Protein AF-A0A0G0H4S1-F1 (afdb_monomer_lite)

Foldseek 3Di:
DPPPDQDDPVNLLVCLLVVVVVVNVVRLLVPLAPPVLLVCLQPPQCPDPDPSSVLSSLLSLLNYPDDDDPSSLVSLVCQLPPPPDLSSNLSSLNSCLVVPDPDPSSVVSLVVLCPPPVCNVVSCVSVVPPDD

InterPro domains:
  IPR011989 Armadillo-like helical [G3DSA:1.25.10.10] (4-124)
  IPR016024 Armadillo-type fold [SSF48371] (36-119)

Organism: NCBI:txid1618481

Sequence (132 aa):
MVENQQVSLAELRQFAAEGKWELVDQNLPALCNDSQTIEWSLHEGINAPDGNIRDLSVTILEFSDYVLNPEDKEKLIDRLQNDENLYVRYRAAFALYKRGNRSPEVMSKMKEALFDDDVKAIVEGYLLQKDG

pLDDT: mean 93.83, std 12.36, range [39.31, 98.81]

Secondary structure (DSSP, 8-state):
-----PPPHHHHHHHHHTT-HHHHHHHGGGTTT-HHHHHHHHHTGGG-SSHHHHHHHHHHHHHS-----HHHHHHHHHHHHH-SSHHHHHHHHHHHHHTT---HHHHHHHHHHTT-TTTHHHHHHHHH----

Structure (mmCIF, N/CA/C/O backbone):
data_AF-A0A0G0H4S1-F1
#
_entry.id   AF-A0A0G0H4S1-F1
#
loop_
_atom_site.group_PDB
_atom_site.id
_atom_site.type_symbol
_atom_site.label_atom_id
_atom_site.label_alt_id
_atom_site.label_comp_id
_atom_site.label_asym_id
_atom_site.label_entity_id
_atom_site.label_seq_id
_atom_site.pdbx_PDB_ins_code
_atom_site.Cartn_x
_atom_site.Cartn_y
_atom_site.Cartn_z
_atom_site.occupancy
_atom_site.B_iso_or_equiv
_atom_site.auth_seq_id
_atom_site.auth_comp_id
_atom_site.auth_asym_id
_atom_site.auth_atom_id
_atom_site.pdbx_PDB_model_num
ATOM 1 N N . MET A 1 1 ? 30.841 -20.153 -2.626 1.00 39.31 1 MET A N 1
ATOM 2 C CA . MET A 1 1 ? 30.189 -19.149 -1.766 1.00 39.31 1 MET A CA 1
ATOM 3 C C . MET A 1 1 ? 28.976 -18.690 -2.537 1.00 39.31 1 MET A C 1
ATOM 5 O O . MET A 1 1 ? 29.158 -18.253 -3.663 1.00 39.31 1 MET A O 1
ATOM 9 N N . VAL A 1 2 ? 27.772 -18.944 -2.035 1.00 45.75 2 VAL A N 1
ATOM 10 C CA . VAL A 1 2 ? 26.561 -18.421 -2.677 1.00 45.75 2 VAL A CA 1
ATOM 11 C C . VAL A 1 2 ? 26.482 -16.975 -2.212 1.00 45.75 2 VAL A C 1
ATOM 13 O O . VAL A 1 2 ? 26.403 -16.741 -1.007 1.00 45.75 2 VAL A O 1
ATOM 16 N N . GLU A 1 3 ? 26.652 -16.018 -3.120 1.00 48.31 3 GLU A N 1
ATOM 17 C CA . GLU A 1 3 ? 26.359 -14.623 -2.804 1.00 48.31 3 GLU A CA 1
ATOM 18 C C . GLU A 1 3 ? 24.902 -14.571 -2.351 1.00 48.31 3 GLU A C 1
ATOM 20 O O . GLU A 1 3 ? 24.005 -15.030 -3.056 1.00 48.31 3 GLU A O 1
ATOM 25 N N . ASN A 1 4 ? 24.682 -14.095 -1.128 1.00 52.22 4 ASN A N 1
ATOM 26 C CA . ASN A 1 4 ? 23.352 -13.832 -0.610 1.00 52.22 4 ASN A CA 1
ATOM 27 C C . ASN A 1 4 ? 22.833 -12.607 -1.373 1.00 52.22 4 ASN A C 1
ATOM 29 O O . ASN A 1 4 ? 23.016 -11.477 -0.923 1.00 52.22 4 ASN A O 1
ATOM 33 N N . GLN A 1 5 ? 22.336 -12.821 -2.594 1.00 61.69 5 GLN A N 1
ATOM 34 C CA . GLN A 1 5 ? 21.880 -11.744 -3.462 1.00 61.69 5 GLN A CA 1
ATOM 35 C C . GLN A 1 5 ? 20.657 -11.107 -2.807 1.00 61.69 5 GLN A C 1
ATOM 37 O O . GLN A 1 5 ? 19.603 -11.727 -2.681 1.00 61.69 5 GLN A O 1
ATOM 42 N N . GLN A 1 6 ? 20.838 -9.881 -2.328 1.00 79.19 6 GLN A N 1
ATOM 43 C CA . GLN A 1 6 ? 19.765 -9.080 -1.766 1.00 79.19 6 GLN A CA 1
ATOM 44 C C . GLN A 1 6 ? 18.778 -8.743 -2.886 1.00 79.19 6 GLN A C 1
ATOM 46 O O . GLN A 1 6 ? 19.185 -8.214 -3.920 1.00 79.19 6 GLN A O 1
ATOM 51 N N . VAL A 1 7 ? 17.498 -9.060 -2.678 1.00 90.69 7 VAL A N 1
ATOM 52 C CA . VAL A 1 7 ? 16.425 -8.723 -3.620 1.00 90.69 7 VAL A CA 1
ATOM 53 C C . VAL A 1 7 ? 16.392 -7.211 -3.826 1.00 90.69 7 VAL A C 1
ATOM 55 O O . VAL A 1 7 ? 16.429 -6.437 -2.870 1.00 90.69 7 VAL A O 1
ATOM 58 N N . SER A 1 8 ? 16.345 -6.796 -5.086 1.00 95.56 8 SER A N 1
ATOM 59 C CA . SER A 1 8 ? 16.239 -5.406 -5.519 1.00 95.56 8 SER A CA 1
ATOM 60 C C . SER A 1 8 ? 14.781 -4.951 -5.628 1.00 95.56 8 SER A C 1
ATOM 62 O O . SER A 1 8 ? 13.860 -5.760 -5.744 1.00 95.56 8 SER A O 1
ATOM 64 N N . LEU A 1 9 ? 14.558 -3.635 -5.696 1.00 96.44 9 LEU A N 1
ATOM 65 C CA . LEU A 1 9 ? 13.236 -3.071 -5.999 1.00 96.44 9 LEU A CA 1
ATOM 66 C C . LEU A 1 9 ? 12.661 -3.600 -7.327 1.00 96.44 9 LEU A C 1
ATOM 68 O O . LEU A 1 9 ? 11.457 -3.816 -7.441 1.00 96.44 9 LEU A O 1
ATOM 72 N N . ALA A 1 10 ? 13.507 -3.818 -8.338 1.00 97.44 10 ALA A N 1
ATOM 73 C CA . ALA A 1 10 ? 13.070 -4.346 -9.630 1.00 97.44 10 ALA A CA 1
ATOM 74 C C . ALA A 1 10 ? 12.530 -5.780 -9.507 1.00 97.44 10 ALA A C 1
ATOM 76 O O . ALA A 1 10 ? 11.472 -6.087 -10.055 1.00 97.44 10 ALA A O 1
ATOM 77 N N . GLU A 1 11 ? 13.216 -6.630 -8.744 1.00 97.12 11 GLU A N 1
ATOM 78 C CA . GLU A 1 11 ? 12.767 -7.996 -8.455 1.00 97.12 11 GLU A CA 1
ATOM 79 C C . GLU A 1 11 ? 11.501 -7.996 -7.589 1.00 97.12 11 GLU A C 1
ATOM 81 O O . GLU A 1 11 ? 10.562 -8.730 -7.887 1.00 97.12 11 GLU A O 1
ATOM 86 N N . LEU A 1 12 ? 11.409 -7.112 -6.588 1.00 97.25 12 LEU A N 1
ATOM 87 C CA . LEU A 1 12 ? 10.208 -6.973 -5.757 1.00 97.25 12 LEU A CA 1
ATOM 88 C C . LEU A 1 12 ? 8.974 -6.606 -6.599 1.00 97.25 12 LEU A C 1
ATOM 90 O O . LEU A 1 12 ? 7.903 -7.195 -6.444 1.00 97.25 12 LEU A O 1
ATOM 94 N N . ARG A 1 13 ? 9.140 -5.676 -7.548 1.00 98.19 13 ARG A N 1
ATOM 95 C CA . ARG A 1 13 ? 8.102 -5.308 -8.522 1.00 98.19 13 ARG A CA 1
ATOM 96 C C . ARG A 1 13 ? 7.722 -6.473 -9.426 1.00 98.19 13 ARG A C 1
ATOM 98 O O . ARG A 1 13 ? 6.544 -6.636 -9.729 1.00 98.19 13 ARG A O 1
ATOM 105 N N . GLN A 1 14 ? 8.697 -7.269 -9.858 1.00 98.25 14 GLN A N 1
ATOM 106 C CA . GLN A 1 14 ? 8.431 -8.454 -10.664 1.00 98.25 14 GLN A CA 1
ATOM 107 C C . GLN A 1 14 ? 7.622 -9.490 -9.875 1.00 98.25 14 GLN A C 1
ATOM 109 O O . GLN A 1 14 ? 6.648 -10.023 -10.400 1.00 98.25 14 GLN A O 1
ATOM 114 N N . PHE A 1 15 ? 7.963 -9.736 -8.608 1.00 98.31 15 PHE A N 1
ATOM 115 C CA . PHE A 1 15 ? 7.193 -10.641 -7.755 1.00 98.31 15 PHE A CA 1
ATOM 116 C C . PHE A 1 15 ? 5.744 -10.177 -7.601 1.00 98.31 15 PHE A C 1
ATOM 118 O O . PHE A 1 15 ? 4.840 -10.989 -7.779 1.00 98.31 15 PHE A O 1
ATOM 125 N N . ALA A 1 16 ? 5.513 -8.884 -7.357 1.00 98.25 16 ALA A N 1
ATOM 126 C CA . ALA A 1 16 ? 4.161 -8.332 -7.278 1.00 98.25 16 ALA A CA 1
ATOM 127 C C . ALA A 1 16 ? 3.398 -8.452 -8.609 1.00 98.25 16 ALA A C 1
ATOM 129 O O . ALA A 1 16 ? 2.264 -8.927 -8.620 1.00 98.25 16 ALA A O 1
ATOM 130 N N . ALA A 1 17 ? 4.021 -8.102 -9.741 1.00 98.06 17 ALA A N 1
ATOM 131 C CA . ALA A 1 17 ? 3.410 -8.255 -11.068 1.00 98.06 17 ALA A CA 1
ATOM 132 C C . ALA A 1 17 ? 2.989 -9.708 -11.352 1.00 98.06 17 ALA A C 1
ATOM 134 O O . ALA A 1 17 ? 1.949 -9.961 -11.954 1.00 98.06 17 ALA A O 1
ATOM 135 N N . GLU A 1 18 ? 3.779 -10.673 -10.879 1.00 98.00 18 GLU A N 1
ATOM 136 C CA . GLU A 1 18 ? 3.512 -12.106 -11.021 1.00 98.00 18 GLU A CA 1
ATOM 137 C C . GLU A 1 18 ? 2.591 -12.672 -9.919 1.00 98.00 18 GLU A C 1
ATOM 139 O O . GLU A 1 18 ? 2.329 -13.875 -9.907 1.00 98.00 18 GLU A O 1
ATOM 144 N N . GLY A 1 19 ? 2.109 -11.842 -8.985 1.00 96.62 19 GLY A N 1
ATOM 145 C CA . GLY A 1 19 ? 1.254 -12.259 -7.867 1.00 96.62 19 GLY A CA 1
ATOM 146 C C . GLY A 1 19 ? 1.962 -13.130 -6.822 1.00 96.62 19 GLY A C 1
ATOM 147 O O . GLY A 1 19 ? 1.310 -13.819 -6.038 1.00 96.62 19 GLY A O 1
ATOM 148 N N . LYS A 1 20 ? 3.298 -13.128 -6.796 1.00 97.88 20 LYS A N 1
ATOM 149 C CA . LYS A 1 20 ? 4.130 -13.896 -5.857 1.00 97.88 20 LYS A CA 1
ATOM 150 C C . LYS A 1 20 ? 4.255 -13.165 -4.519 1.00 97.88 20 LYS A C 1
ATOM 152 O O . LYS A 1 20 ? 5.357 -12.817 -4.095 1.00 97.88 20 LYS A O 1
ATOM 157 N N . TRP A 1 21 ? 3.123 -12.934 -3.859 1.00 96.31 21 TRP A N 1
ATOM 158 C CA . TRP A 1 21 ? 3.045 -12.148 -2.623 1.00 96.31 21 TRP A CA 1
ATOM 159 C C . TRP A 1 21 ? 3.871 -12.726 -1.475 1.00 96.31 21 TRP A C 1
ATOM 161 O O . TRP A 1 21 ? 4.497 -11.966 -0.752 1.00 96.31 21 TRP A O 1
ATOM 171 N N . GLU A 1 22 ? 4.021 -14.049 -1.394 1.00 95.75 22 GLU A N 1
ATOM 172 C CA . GLU A 1 22 ? 4.925 -14.670 -0.417 1.00 95.75 22 GLU A CA 1
ATOM 173 C C . GLU A 1 22 ? 6.383 -14.194 -0.581 1.00 95.75 22 GLU A C 1
ATOM 175 O O . GLU A 1 22 ? 7.071 -13.929 0.404 1.00 95.75 22 GLU A O 1
ATOM 180 N N . LEU A 1 23 ? 6.858 -14.020 -1.821 1.00 96.56 23 LEU A N 1
ATOM 181 C CA . LEU A 1 23 ? 8.194 -13.474 -2.074 1.00 96.56 23 LEU A CA 1
ATOM 182 C C . LEU A 1 23 ? 8.256 -11.970 -1.801 1.00 96.56 23 LEU A C 1
ATOM 184 O O . LEU A 1 23 ? 9.305 -11.476 -1.392 1.00 96.56 23 LEU A O 1
ATOM 188 N N . VAL A 1 24 ? 7.159 -11.239 -2.011 1.00 97.38 24 VAL A N 1
ATOM 189 C CA . VAL A 1 24 ? 7.078 -9.826 -1.624 1.00 97.38 24 VAL A CA 1
ATOM 190 C C . VAL A 1 24 ? 7.212 -9.701 -0.108 1.00 97.38 24 VAL A C 1
ATOM 192 O O . VAL A 1 24 ? 8.113 -9.007 0.355 1.00 97.38 24 VAL A O 1
ATOM 195 N N . ASP A 1 25 ? 6.402 -10.429 0.659 1.00 95.25 25 ASP A N 1
ATOM 196 C CA . ASP A 1 25 ? 6.370 -10.366 2.123 1.00 95.25 25 ASP A CA 1
ATOM 197 C C . ASP A 1 25 ? 7.715 -10.744 2.755 1.00 95.25 25 ASP A C 1
ATOM 199 O O . ASP A 1 25 ? 8.169 -10.099 3.702 1.00 95.25 25 ASP A O 1
ATOM 203 N N . GLN A 1 26 ? 8.398 -11.751 2.201 1.00 95.75 26 GLN A N 1
ATOM 204 C CA . GLN A 1 26 ? 9.718 -12.176 2.674 1.00 95.75 26 GLN A CA 1
ATOM 205 C C . GLN A 1 26 ? 10.809 -11.114 2.466 1.00 95.75 26 GLN A C 1
ATOM 207 O O . GLN A 1 26 ? 11.742 -11.036 3.265 1.00 95.75 26 GLN A O 1
ATOM 212 N N . ASN A 1 27 ? 10.718 -10.311 1.401 1.00 96.25 27 ASN A N 1
ATOM 213 C CA . ASN A 1 27 ? 11.798 -9.409 0.984 1.00 96.25 27 ASN A CA 1
ATOM 214 C C . ASN A 1 27 ? 11.520 -7.930 1.279 1.00 96.25 27 ASN A C 1
ATOM 216 O O . ASN A 1 27 ? 12.460 -7.148 1.437 1.00 96.25 27 ASN A O 1
ATOM 220 N N . LEU A 1 28 ? 10.251 -7.538 1.400 1.00 96.38 28 LEU A N 1
ATOM 221 C CA . LEU A 1 28 ? 9.837 -6.160 1.637 1.00 96.38 28 LEU A CA 1
ATOM 222 C C . LEU A 1 28 ? 10.488 -5.523 2.881 1.00 96.38 28 LEU A C 1
ATOM 224 O O . LEU A 1 28 ? 10.919 -4.374 2.762 1.00 96.38 28 LEU A O 1
ATOM 228 N N . PRO A 1 29 ? 10.643 -6.201 4.040 1.00 95.88 29 PRO A N 1
ATOM 229 C CA . PRO A 1 29 ? 11.246 -5.579 5.223 1.00 95.88 29 PRO A CA 1
ATOM 230 C C . PRO A 1 29 ? 12.664 -5.035 4.999 1.00 95.88 29 PRO A C 1
ATOM 232 O O . PRO A 1 29 ? 13.066 -4.083 5.663 1.00 95.88 29 PRO A O 1
ATOM 235 N N . ALA A 1 30 ? 13.421 -5.608 4.057 1.00 94.81 30 ALA A N 1
ATOM 236 C CA . ALA A 1 30 ? 14.772 -5.153 3.729 1.00 94.81 30 ALA A CA 1
ATOM 237 C C . ALA A 1 30 ? 14.798 -3.909 2.819 1.00 94.81 30 ALA A C 1
ATOM 239 O O . ALA A 1 30 ? 15.853 -3.295 2.666 1.00 94.81 30 ALA A O 1
ATOM 240 N N . LEU A 1 31 ? 13.663 -3.551 2.207 1.00 95.81 31 LEU A N 1
ATOM 241 C CA . LEU A 1 31 ? 13.555 -2.508 1.182 1.00 95.81 31 LEU A CA 1
ATOM 242 C C . LEU A 1 31 ? 12.574 -1.392 1.556 1.00 95.81 31 LEU A C 1
ATOM 244 O O . LEU A 1 31 ? 12.679 -0.289 1.035 1.00 95.81 31 LEU A O 1
ATOM 248 N N . CYS A 1 32 ? 11.627 -1.629 2.465 1.00 94.62 32 CYS A N 1
ATOM 249 C CA . CYS A 1 32 ? 10.530 -0.690 2.717 1.00 94.62 32 CYS A CA 1
ATOM 250 C C . CYS A 1 32 ? 10.967 0.668 3.287 1.00 94.62 32 CYS A C 1
ATOM 252 O O . CYS A 1 32 ? 10.193 1.612 3.227 1.00 94.62 32 CYS A O 1
ATOM 254 N N . ASN A 1 33 ? 12.185 0.787 3.820 1.00 96.25 33 ASN A N 1
ATOM 255 C CA . ASN A 1 33 ? 12.752 2.048 4.311 1.00 96.25 33 ASN A CA 1
ATOM 256 C C . ASN A 1 33 ? 13.892 2.587 3.429 1.00 96.25 33 ASN A C 1
ATOM 258 O O . ASN A 1 33 ? 14.507 3.596 3.774 1.00 96.25 33 ASN A O 1
ATOM 262 N N . ASP A 1 34 ? 14.187 1.931 2.305 1.00 96.06 34 ASP A N 1
ATOM 263 C CA . ASP A 1 34 ? 15.138 2.441 1.323 1.00 96.06 34 ASP A CA 1
ATOM 264 C C . ASP A 1 34 ? 14.551 3.654 0.579 1.00 96.06 34 ASP A C 1
ATOM 266 O O . ASP A 1 34 ? 13.398 3.645 0.138 1.00 96.06 34 ASP A O 1
ATOM 270 N N . SER A 1 35 ? 15.358 4.706 0.422 1.00 96.44 35 SER A N 1
ATOM 271 C CA . SER A 1 35 ? 14.915 5.972 -0.171 1.00 96.44 35 SER A CA 1
ATOM 272 C C . SER A 1 35 ? 14.425 5.806 -1.607 1.00 96.44 35 SER A C 1
ATOM 274 O O . SER A 1 35 ? 13.420 6.412 -1.966 1.00 96.44 35 SER A O 1
ATOM 276 N N . GLN A 1 36 ? 15.090 4.973 -2.416 1.00 96.88 36 GLN A N 1
ATOM 277 C CA . GLN A 1 36 ? 14.688 4.744 -3.806 1.00 96.88 36 GLN A CA 1
ATOM 278 C C . GLN A 1 36 ? 13.352 3.994 -3.873 1.00 96.88 36 GLN A C 1
ATOM 280 O O . GLN A 1 36 ? 12.498 4.302 -4.702 1.00 96.88 36 GLN A O 1
ATOM 285 N N . THR A 1 37 ? 13.151 3.034 -2.974 1.00 98.19 37 THR A N 1
ATOM 286 C CA . THR A 1 37 ? 11.903 2.272 -2.850 1.00 98.19 37 THR A CA 1
ATOM 287 C C . THR A 1 37 ? 10.732 3.160 -2.422 1.00 98.19 37 THR A C 1
ATOM 289 O O . THR A 1 37 ? 9.630 3.049 -2.973 1.00 98.19 37 THR A O 1
ATOM 292 N N . ILE A 1 38 ? 10.970 4.095 -1.500 1.00 98.56 38 ILE A N 1
ATOM 293 C CA . ILE A 1 38 ? 9.970 5.082 -1.078 1.00 98.56 38 ILE A CA 1
ATOM 294 C C . ILE A 1 38 ? 9.664 6.089 -2.180 1.00 98.56 38 ILE A C 1
ATOM 296 O O . ILE A 1 38 ? 8.492 6.313 -2.481 1.00 98.56 38 ILE A O 1
ATOM 300 N N . GLU A 1 39 ? 10.690 6.663 -2.806 1.00 98.44 39 GLU A N 1
ATOM 301 C CA . GLU A 1 39 ? 10.530 7.618 -3.904 1.00 98.44 39 GLU A CA 1
ATOM 302 C C . GLU A 1 39 ? 9.740 6.985 -5.054 1.00 98.44 39 GLU A C 1
ATOM 304 O O . GLU A 1 39 ? 8.729 7.531 -5.499 1.00 98.44 39 GLU A O 1
ATOM 309 N N . TRP A 1 40 ? 10.113 5.771 -5.462 1.00 98.62 40 TRP A N 1
ATOM 310 C CA . TRP A 1 40 ? 9.370 5.034 -6.477 1.00 98.62 40 TRP A CA 1
ATOM 311 C C . TRP A 1 40 ? 7.899 4.845 -6.084 1.00 98.62 40 TRP A C 1
ATOM 313 O O . TRP A 1 40 ? 7.014 5.083 -6.907 1.00 98.62 40 TRP A O 1
ATOM 323 N N . SER A 1 41 ? 7.623 4.479 -4.829 1.00 98.69 41 SER A N 1
ATOM 324 C CA . SER A 1 41 ? 6.253 4.269 -4.348 1.00 98.69 41 SER A CA 1
ATOM 325 C C . SER A 1 41 ? 5.423 5.559 -4.369 1.00 98.69 41 SER A C 1
ATOM 327 O O . SER A 1 41 ? 4.269 5.552 -4.787 1.00 98.69 41 SER A O 1
ATOM 329 N N . LEU A 1 42 ? 6.000 6.696 -3.971 1.00 98.50 42 LEU A N 1
ATOM 330 C CA . LEU A 1 42 ? 5.296 7.986 -3.910 1.00 98.50 42 LEU A CA 1
ATOM 331 C C . LEU A 1 42 ? 5.010 8.616 -5.285 1.00 98.50 42 LEU A C 1
ATOM 333 O O . LEU A 1 42 ? 4.159 9.511 -5.377 1.00 98.50 42 LEU A O 1
ATOM 337 N N . HIS A 1 43 ? 5.715 8.181 -6.334 1.00 97.94 43 HIS A N 1
ATOM 338 C CA . HIS A 1 43 ? 5.668 8.810 -7.656 1.00 97.94 43 HIS A CA 1
ATOM 339 C C . HIS A 1 43 ? 5.174 7.872 -8.763 1.00 97.94 43 HIS A C 1
ATOM 341 O O . HIS A 1 43 ? 4.177 8.173 -9.427 1.00 97.94 43 HIS A O 1
ATOM 347 N N . GLU A 1 44 ? 5.848 6.743 -8.966 1.00 98.44 44 GLU A N 1
ATOM 348 C CA . GLU A 1 44 ? 5.577 5.826 -10.078 1.00 98.44 44 GLU A CA 1
ATOM 349 C C . GLU A 1 44 ? 4.635 4.689 -9.669 1.00 98.44 44 GLU A C 1
ATOM 351 O O . GLU A 1 44 ? 3.649 4.425 -10.357 1.00 98.44 44 GLU A O 1
ATOM 356 N N . GLY A 1 45 ? 4.921 4.028 -8.544 1.00 98.56 45 GLY A N 1
ATOM 357 C CA . GLY A 1 45 ? 4.207 2.836 -8.089 1.00 98.56 45 GLY A CA 1
ATOM 358 C C . GLY A 1 45 ? 2.728 3.100 -7.822 1.00 98.56 45 GLY A C 1
ATOM 359 O O . GLY A 1 45 ? 1.870 2.376 -8.324 1.00 98.56 45 GLY A O 1
ATOM 360 N N . ILE A 1 46 ? 2.415 4.184 -7.109 1.00 98.38 46 ILE A N 1
ATOM 361 C CA . ILE A 1 46 ? 1.039 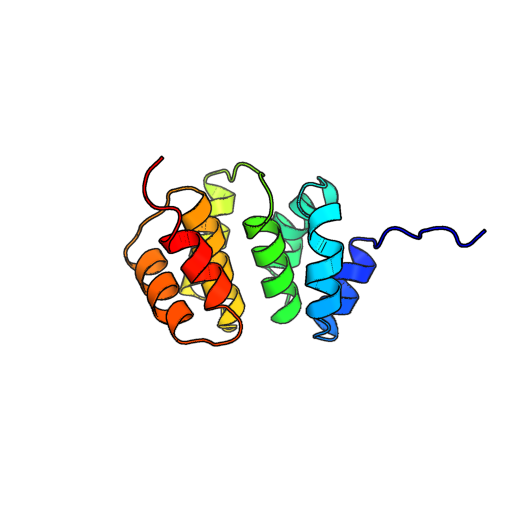4.531 -6.725 1.00 98.38 46 ILE A CA 1
ATOM 362 C C . ILE A 1 46 ? 0.130 4.859 -7.920 1.00 98.38 46 ILE A C 1
ATOM 364 O O . ILE A 1 46 ? -1.089 4.729 -7.821 1.00 98.38 46 ILE A O 1
ATOM 368 N N . ASN A 1 47 ? 0.719 5.233 -9.060 1.00 97.62 47 ASN A N 1
ATOM 369 C CA . ASN A 1 47 ? 0.018 5.582 -10.299 1.00 97.62 47 ASN A CA 1
ATOM 370 C C . ASN A 1 47 ? 0.134 4.496 -11.380 1.00 97.62 47 ASN A C 1
ATOM 372 O O . ASN A 1 47 ? -0.263 4.723 -12.526 1.00 97.62 47 ASN A O 1
ATOM 376 N N . ALA A 1 48 ? 0.702 3.333 -11.054 1.00 98.25 48 ALA A N 1
ATOM 377 C CA . ALA A 1 48 ? 0.934 2.284 -12.034 1.00 98.25 48 ALA A CA 1
ATOM 378 C C . ALA A 1 48 ? -0.387 1.778 -12.651 1.00 98.25 48 ALA A C 1
ATOM 380 O O . ALA A 1 48 ? -1.400 1.678 -11.955 1.00 98.25 48 ALA A O 1
ATOM 381 N N . PRO A 1 49 ? -0.401 1.410 -13.945 1.00 97.81 49 PRO A N 1
ATOM 382 C CA . PRO A 1 49 ? -1.600 0.863 -14.580 1.00 97.81 49 PRO A CA 1
ATOM 383 C C . PRO A 1 49 ? -1.999 -0.499 -13.994 1.00 97.81 49 PRO A C 1
ATOM 385 O O . PRO A 1 49 ? -3.180 -0.823 -13.936 1.00 97.81 49 PRO A O 1
ATOM 388 N N . ASP A 1 50 ? -1.022 -1.277 -13.530 1.00 98.25 50 ASP A N 1
ATOM 389 C CA . ASP A 1 50 ? -1.232 -2.585 -12.919 1.00 98.25 50 ASP A CA 1
ATOM 390 C C . ASP A 1 50 ? -1.640 -2.446 -11.442 1.00 98.25 50 ASP A C 1
ATOM 392 O O . ASP A 1 50 ? -0.928 -1.837 -10.637 1.00 98.25 50 ASP A O 1
ATOM 396 N N . GLY A 1 51 ? -2.780 -3.043 -11.086 1.00 98.38 51 GLY A N 1
ATOM 397 C CA . GLY A 1 51 ? -3.313 -3.040 -9.727 1.00 98.38 51 GLY A CA 1
ATOM 398 C C . GLY A 1 51 ? -2.404 -3.712 -8.695 1.00 98.38 51 GLY A C 1
ATOM 399 O O . GLY A 1 51 ? -2.393 -3.253 -7.554 1.00 98.38 51 GLY A O 1
ATOM 400 N N . ASN A 1 52 ? -1.617 -4.728 -9.064 1.00 98.56 52 ASN A N 1
ATOM 401 C CA . ASN A 1 52 ? -0.658 -5.370 -8.156 1.00 98.56 52 ASN A CA 1
ATOM 402 C C . ASN A 1 52 ? 0.548 -4.467 -7.884 1.00 98.56 52 ASN A C 1
ATOM 404 O O . ASN A 1 52 ? 1.098 -4.460 -6.785 1.00 98.56 52 ASN A O 1
ATOM 408 N N . ILE A 1 53 ? 0.957 -3.668 -8.873 1.00 98.75 53 ILE A N 1
ATOM 409 C CA . ILE A 1 53 ? 2.044 -2.700 -8.695 1.00 98.75 53 ILE A CA 1
ATOM 410 C C . ILE A 1 53 ? 1.594 -1.543 -7.803 1.00 98.75 53 ILE A C 1
ATOM 412 O O . ILE A 1 53 ? 2.353 -1.122 -6.927 1.00 98.75 53 ILE A O 1
ATOM 416 N N . ARG A 1 54 ? 0.351 -1.071 -7.968 1.00 98.81 54 ARG A N 1
ATOM 417 C CA . ARG A 1 54 ? -0.232 -0.096 -7.036 1.00 98.81 54 ARG A CA 1
ATOM 418 C C . ARG A 1 54 ? -0.334 -0.667 -5.625 1.00 98.81 54 ARG A C 1
ATOM 420 O O . ARG A 1 54 ? 0.002 0.041 -4.682 1.00 98.81 54 ARG A O 1
ATOM 427 N N . ASP A 1 55 ? -0.731 -1.932 -5.481 1.00 98.69 55 ASP A N 1
ATOM 428 C CA . ASP A 1 55 ? -0.831 -2.616 -4.184 1.00 98.69 55 ASP A CA 1
ATOM 429 C C . ASP A 1 55 ? 0.536 -2.730 -3.491 1.00 98.69 55 ASP A C 1
ATOM 431 O O . ASP A 1 55 ? 0.703 -2.305 -2.346 1.00 98.69 55 ASP A O 1
ATOM 435 N N . LEU A 1 56 ? 1.568 -3.163 -4.223 1.00 98.75 56 LEU A N 1
ATOM 436 C CA . LEU A 1 56 ? 2.945 -3.161 -3.726 1.00 98.75 56 LEU A CA 1
ATOM 437 C C . LEU A 1 56 ? 3.363 -1.764 -3.252 1.00 98.75 56 LEU A C 1
ATOM 439 O O . LEU A 1 56 ? 3.926 -1.620 -2.168 1.00 98.75 56 LEU A O 1
ATOM 443 N N . SER A 1 57 ? 3.067 -0.733 -4.045 1.00 98.75 57 SER A N 1
ATOM 444 C CA . SER A 1 57 ? 3.399 0.648 -3.705 1.00 98.75 57 SER A CA 1
ATOM 445 C C . SER A 1 57 ? 2.779 1.084 -2.378 1.00 98.75 57 SER A C 1
ATOM 447 O O . SER A 1 57 ? 3.462 1.672 -1.541 1.00 98.75 57 SER A O 1
ATOM 449 N N . VAL A 1 58 ? 1.491 0.811 -2.153 1.00 98.69 58 VAL A N 1
ATOM 450 C CA . VAL A 1 58 ? 0.846 1.185 -0.886 1.00 98.69 58 VAL A CA 1
ATOM 451 C C . VAL A 1 58 ? 1.256 0.274 0.271 1.00 98.69 58 VAL A C 1
ATOM 453 O O . VAL A 1 58 ? 1.326 0.755 1.400 1.00 98.69 58 VAL A O 1
ATOM 456 N N . THR A 1 59 ? 1.625 -0.983 0.008 1.00 98.50 59 THR A N 1
ATOM 457 C CA . THR A 1 59 ? 2.202 -1.895 1.012 1.00 98.50 59 THR A CA 1
ATOM 458 C C . THR A 1 59 ? 3.581 -1.413 1.471 1.00 98.50 59 THR A C 1
ATOM 460 O O . THR A 1 59 ? 3.861 -1.396 2.668 1.00 98.50 59 THR A O 1
ATOM 463 N N . ILE A 1 60 ? 4.430 -0.920 0.562 1.00 98.69 60 ILE A N 1
ATOM 464 C CA . ILE A 1 60 ? 5.700 -0.270 0.924 1.00 98.69 60 ILE A CA 1
ATOM 465 C C . ILE A 1 60 ? 5.439 0.923 1.847 1.00 98.69 60 ILE A C 1
ATOM 467 O O . ILE A 1 60 ? 6.045 1.029 2.915 1.00 98.69 60 ILE A O 1
ATOM 471 N N . LEU A 1 61 ? 4.508 1.807 1.476 1.00 98.56 61 LEU A N 1
ATOM 472 C CA . LEU A 1 61 ? 4.178 2.980 2.288 1.00 98.56 61 LEU A CA 1
ATOM 473 C C . LEU A 1 61 ? 3.577 2.592 3.646 1.00 98.56 61 LEU A C 1
ATOM 475 O O . LEU A 1 61 ? 3.833 3.270 4.641 1.00 98.56 61 LEU A O 1
ATOM 479 N N . GLU A 1 62 ? 2.817 1.506 3.725 1.00 98.00 62 GLU A N 1
ATOM 480 C CA . GLU A 1 62 ? 2.329 0.944 4.982 1.00 98.00 62 GLU A CA 1
ATOM 481 C C . GLU A 1 62 ? 3.480 0.462 5.882 1.00 98.00 62 GLU A C 1
ATOM 483 O O . GLU A 1 62 ? 3.570 0.876 7.042 1.00 98.00 62 GLU A O 1
ATOM 488 N N . PHE A 1 63 ? 4.376 -0.371 5.348 1.00 97.12 63 PHE A N 1
ATOM 489 C CA . PHE A 1 63 ? 5.464 -0.990 6.110 1.00 97.12 63 PHE A CA 1
ATOM 490 C C . PHE A 1 63 ? 6.549 0.008 6.508 1.00 97.12 63 PHE A C 1
ATOM 492 O O . PHE A 1 63 ? 7.147 -0.132 7.573 1.00 97.12 63 PHE A O 1
ATOM 499 N N . SER A 1 64 ? 6.772 1.033 5.691 1.00 97.88 64 SER A N 1
ATOM 500 C CA . SER A 1 64 ? 7.788 2.050 5.942 1.00 97.88 64 SER A CA 1
ATOM 501 C C . SER A 1 64 ? 7.523 2.882 7.195 1.00 97.88 64 SER A C 1
ATOM 503 O O . SER A 1 64 ? 6.377 3.127 7.594 1.00 97.88 64 SER A O 1
ATOM 505 N N . ASP A 1 65 ? 8.600 3.409 7.764 1.00 96.31 65 ASP A N 1
ATOM 506 C CA . ASP A 1 65 ? 8.575 4.423 8.820 1.00 96.31 65 ASP A CA 1
ATOM 507 C C . ASP A 1 65 ? 8.686 5.844 8.248 1.00 96.31 65 ASP A C 1
ATOM 509 O O . ASP A 1 65 ? 8.847 6.822 8.980 1.00 96.31 65 ASP A O 1
ATOM 513 N N . TYR A 1 66 ? 8.551 5.974 6.924 1.00 97.25 66 TYR A N 1
ATOM 514 C CA . TYR A 1 66 ? 8.543 7.257 6.244 1.00 97.25 66 TYR A CA 1
ATOM 515 C C . TYR A 1 66 ? 7.399 8.144 6.755 1.00 97.25 66 TYR A C 1
ATOM 517 O O . TYR A 1 66 ? 6.221 7.748 6.816 1.00 97.25 66 TYR A O 1
ATOM 525 N N . VAL A 1 67 ? 7.763 9.376 7.112 1.00 97.31 67 VAL A N 1
ATOM 526 C CA . VAL A 1 67 ? 6.836 10.400 7.590 1.00 97.31 67 VAL A CA 1
ATOM 527 C C . VAL A 1 67 ? 6.148 11.035 6.388 1.00 97.31 67 VAL A C 1
ATOM 529 O O . VAL A 1 67 ? 6.705 11.910 5.735 1.00 97.31 67 VAL A O 1
ATOM 532 N N . LEU A 1 68 ? 4.912 10.608 6.127 1.00 97.06 68 LEU A N 1
ATOM 533 C CA . LEU A 1 68 ? 4.100 11.153 5.040 1.00 97.06 68 LEU A CA 1
ATOM 534 C C . LEU A 1 68 ? 3.788 12.630 5.277 1.00 97.06 68 LEU A C 1
ATOM 536 O O . LEU A 1 68 ? 3.204 13.005 6.309 1.00 97.06 68 LEU A O 1
ATOM 540 N N . ASN A 1 69 ? 4.122 13.449 4.289 1.00 97.81 69 ASN A N 1
ATOM 541 C CA . ASN A 1 69 ? 3.703 14.838 4.237 1.00 97.81 69 ASN A CA 1
ATOM 542 C C . ASN A 1 69 ? 2.205 14.927 3.831 1.00 97.81 69 ASN A C 1
ATOM 544 O O . ASN A 1 69 ? 1.562 13.902 3.578 1.00 97.81 69 ASN A O 1
ATOM 548 N N . PRO A 1 70 ? 1.593 16.125 3.826 1.00 97.81 70 PRO A N 1
ATOM 549 C CA . PRO A 1 70 ? 0.197 16.280 3.416 1.00 97.81 70 PRO A CA 1
ATOM 550 C C . PRO A 1 70 ? -0.116 15.766 2.001 1.00 97.81 70 PRO A C 1
ATOM 552 O O . PRO A 1 70 ? -1.114 15.074 1.839 1.00 97.81 70 PRO A O 1
ATOM 555 N N . GLU A 1 71 ? 0.745 16.025 1.014 1.00 98.00 71 GLU A N 1
ATOM 556 C CA . GLU A 1 71 ? 0.570 15.560 -0.371 1.00 98.00 71 GLU A CA 1
ATOM 557 C C . GLU A 1 71 ? 0.599 14.025 -0.455 1.00 98.00 71 GLU A C 1
ATOM 559 O O . GLU A 1 71 ? -0.241 13.410 -1.111 1.00 98.00 71 GLU A O 1
ATOM 564 N N . ASP A 1 72 ? 1.514 13.373 0.265 1.00 98.31 72 ASP A N 1
ATOM 565 C CA . ASP A 1 72 ? 1.589 11.909 0.283 1.00 98.31 72 ASP A CA 1
ATOM 566 C C . ASP A 1 72 ? 0.322 11.294 0.895 1.00 98.31 72 ASP A C 1
ATOM 568 O O . ASP A 1 72 ? -0.186 10.270 0.429 1.00 98.31 72 ASP A O 1
ATOM 572 N N . LYS A 1 73 ? -0.223 11.935 1.938 1.00 98.44 73 LYS A N 1
ATOM 573 C CA . LYS A 1 73 ? -1.495 11.524 2.548 1.00 98.44 73 LYS A CA 1
ATOM 574 C C . LYS A 1 73 ? -2.661 11.724 1.589 1.00 98.44 73 LYS A C 1
ATOM 576 O O . LYS A 1 73 ? -3.536 10.866 1.557 1.00 98.44 73 LYS A O 1
ATOM 581 N N . GLU A 1 74 ? -2.680 12.807 0.815 1.00 98.25 74 GLU A N 1
ATOM 582 C CA . GLU A 1 74 ? -3.701 13.043 -0.212 1.00 98.25 74 GLU A CA 1
ATOM 583 C C . GLU A 1 74 ? -3.675 11.953 -1.286 1.00 98.25 74 GLU A C 1
ATOM 585 O O . GLU A 1 74 ? -4.732 11.420 -1.621 1.00 98.25 74 GLU A O 1
ATOM 590 N N . LYS A 1 75 ? -2.488 11.523 -1.737 1.00 98.56 75 LYS A N 1
ATOM 591 C CA . LYS A 1 75 ? -2.354 10.382 -2.661 1.00 98.56 75 LYS A CA 1
ATOM 592 C C . LYS A 1 75 ? -2.943 9.098 -2.068 1.00 98.56 75 LYS A C 1
ATOM 594 O O . LYS A 1 75 ? -3.689 8.395 -2.744 1.00 98.56 75 LYS A O 1
ATOM 599 N N . LEU A 1 76 ? -2.663 8.798 -0.796 1.00 98.75 76 LEU A N 1
ATOM 600 C CA . LEU A 1 76 ? -3.256 7.633 -0.124 1.00 98.75 76 LEU A CA 1
ATOM 601 C C . LEU A 1 76 ? -4.773 7.760 0.066 1.00 98.75 76 LEU A C 1
ATOM 603 O O . LEU A 1 76 ? -5.479 6.763 -0.056 1.00 98.75 76 LEU A O 1
ATOM 607 N N . ILE A 1 77 ? -5.287 8.957 0.358 1.00 98.69 77 ILE A N 1
ATOM 608 C CA . ILE A 1 77 ? -6.732 9.204 0.467 1.00 98.69 77 ILE A CA 1
ATOM 609 C C . ILE A 1 77 ? -7.410 8.985 -0.887 1.00 98.69 77 ILE A C 1
ATOM 611 O O . ILE A 1 77 ? -8.456 8.340 -0.943 1.00 98.69 77 ILE A O 1
ATOM 615 N N . ASP A 1 78 ? -6.803 9.454 -1.975 1.00 98.44 78 ASP A N 1
ATOM 616 C CA . ASP A 1 78 ? -7.305 9.204 -3.322 1.00 98.44 78 ASP A CA 1
ATOM 617 C C . ASP A 1 78 ? -7.326 7.700 -3.641 1.00 98.44 78 ASP A C 1
ATOM 619 O O . ASP A 1 78 ? -8.358 7.176 -4.060 1.00 98.44 78 ASP A O 1
ATOM 623 N N . ARG A 1 79 ? -6.243 6.967 -3.339 1.00 98.69 79 ARG A N 1
ATOM 624 C CA . ARG A 1 79 ? -6.216 5.501 -3.491 1.00 98.69 79 ARG A CA 1
ATOM 625 C C . ARG A 1 79 ? -7.282 4.804 -2.649 1.00 98.69 79 ARG A C 1
ATOM 627 O O . ARG A 1 79 ? -7.977 3.932 -3.157 1.00 98.69 79 ARG A O 1
ATOM 634 N N . LEU A 1 80 ? -7.460 5.212 -1.394 1.00 98.75 80 LEU A N 1
ATOM 635 C CA . LEU A 1 80 ? -8.484 4.684 -0.489 1.00 98.75 80 LEU A CA 1
ATOM 636 C C . LEU A 1 80 ? -9.904 4.821 -1.062 1.00 98.75 80 LEU A C 1
ATOM 638 O O . LEU A 1 80 ? -10.725 3.915 -0.896 1.00 98.75 80 LEU A O 1
ATOM 642 N N . GLN A 1 81 ? -10.199 5.956 -1.697 1.00 98.06 81 GLN A N 1
ATOM 643 C CA . GLN A 1 81 ? -11.541 6.296 -2.175 1.00 98.06 81 GLN A CA 1
ATOM 644 C C . GLN A 1 81 ? -11.824 5.769 -3.583 1.00 98.06 81 GLN A C 1
ATOM 646 O O . GLN A 1 81 ? -12.933 5.299 -3.840 1.00 98.06 81 GLN A O 1
ATOM 651 N N . ASN A 1 82 ? -10.833 5.834 -4.473 1.00 97.75 82 ASN A N 1
ATOM 652 C CA . ASN A 1 82 ? -11.057 5.760 -5.915 1.00 97.75 82 ASN A CA 1
ATOM 653 C C . ASN A 1 82 ? -10.358 4.582 -6.602 1.00 97.75 82 ASN A C 1
ATOM 655 O O . ASN A 1 82 ? -10.664 4.324 -7.766 1.00 97.75 82 ASN A O 1
ATOM 659 N N . ASP A 1 83 ? -9.442 3.859 -5.941 1.00 98.62 83 ASP A N 1
ATOM 660 C CA . ASP A 1 83 ? -8.776 2.736 -6.607 1.00 98.62 83 ASP A CA 1
ATOM 661 C C . ASP A 1 83 ? -9.761 1.592 -6.877 1.00 98.62 83 ASP A C 1
ATOM 663 O O . ASP A 1 83 ? -10.602 1.245 -6.041 1.00 98.62 83 ASP A O 1
ATOM 667 N N . GLU A 1 84 ? -9.664 1.007 -8.066 1.00 98.00 84 GLU A N 1
ATOM 668 C CA . GLU A 1 84 ? -10.472 -0.139 -8.481 1.00 98.00 84 GLU A CA 1
ATOM 669 C C . GLU A 1 84 ? -10.062 -1.421 -7.743 1.00 98.00 84 GLU A C 1
ATOM 671 O O . GLU A 1 84 ? -10.920 -2.259 -7.451 1.00 98.00 84 GLU A O 1
ATOM 676 N N . ASN A 1 85 ? -8.774 -1.553 -7.394 1.00 98.06 85 ASN A N 1
ATOM 677 C CA . ASN A 1 85 ? -8.254 -2.706 -6.676 1.00 98.06 85 ASN A CA 1
ATOM 678 C C . ASN A 1 85 ? -8.593 -2.576 -5.184 1.00 98.06 85 ASN A C 1
ATOM 680 O O . ASN A 1 85 ? -8.232 -1.611 -4.508 1.00 98.06 85 ASN A O 1
ATOM 684 N N . LEU A 1 86 ? -9.293 -3.578 -4.656 1.00 98.00 86 LEU A N 1
ATOM 685 C CA . LEU A 1 86 ? -9.725 -3.592 -3.267 1.00 98.00 86 LEU A CA 1
ATOM 686 C C . LEU A 1 86 ? -8.551 -3.645 -2.279 1.00 98.00 86 LEU A C 1
ATOM 688 O O . LEU A 1 86 ? -8.591 -2.920 -1.284 1.00 98.00 86 LEU A O 1
ATOM 692 N N . TYR A 1 87 ? -7.498 -4.407 -2.581 1.00 98.12 87 TYR A N 1
ATOM 693 C CA . TYR A 1 87 ? -6.321 -4.515 -1.715 1.00 98.12 87 TYR A CA 1
ATOM 694 C C . TYR A 1 87 ? -5.560 -3.190 -1.621 1.00 98.12 87 TYR A C 1
ATOM 696 O O . TYR A 1 87 ? -5.174 -2.787 -0.524 1.00 98.12 87 TYR A O 1
ATOM 704 N N . VAL A 1 88 ? -5.492 -2.422 -2.718 1.00 98.81 88 VAL A N 1
ATOM 705 C CA . VAL A 1 88 ? -4.943 -1.053 -2.699 1.00 98.81 88 VAL A CA 1
ATOM 706 C C . VAL A 1 88 ? -5.699 -0.178 -1.698 1.00 98.81 88 VAL A C 1
ATOM 708 O O . VAL A 1 88 ? -5.086 0.534 -0.900 1.00 98.81 88 VAL A O 1
ATOM 711 N N . ARG A 1 89 ? -7.038 -0.253 -1.688 1.00 98.81 89 ARG A N 1
ATOM 712 C CA . ARG A 1 89 ? -7.865 0.511 -0.740 1.00 98.81 89 ARG A CA 1
ATOM 713 C C . ARG A 1 89 ? -7.624 0.085 0.707 1.00 98.81 89 ARG A C 1
ATOM 715 O O . ARG A 1 89 ? -7.546 0.950 1.580 1.00 98.81 89 ARG A O 1
ATOM 722 N N . TYR A 1 90 ? -7.487 -1.215 0.973 1.00 98.56 90 TYR A N 1
ATOM 723 C CA . TYR A 1 90 ? -7.171 -1.721 2.313 1.00 98.56 90 TYR A CA 1
ATOM 724 C C . TYR A 1 90 ? -5.801 -1.242 2.788 1.00 98.56 90 TYR A C 1
ATOM 726 O O . TYR A 1 90 ? -5.706 -0.610 3.839 1.00 98.56 90 TYR A O 1
ATOM 734 N N . ARG A 1 91 ? -4.755 -1.427 1.983 1.00 98.38 91 ARG A N 1
ATOM 735 C CA . ARG A 1 91 ? -3.393 -0.990 2.316 1.00 98.38 91 ARG A CA 1
ATOM 736 C C . ARG A 1 91 ? -3.281 0.522 2.491 1.00 98.38 91 ARG A C 1
ATOM 738 O O . ARG A 1 91 ? -2.617 0.979 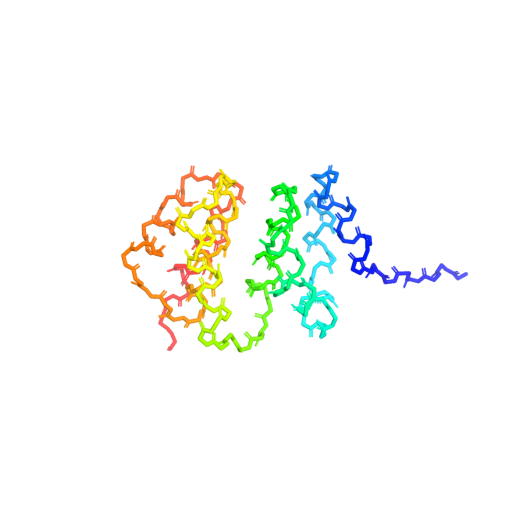3.419 1.00 98.38 91 ARG A O 1
ATOM 745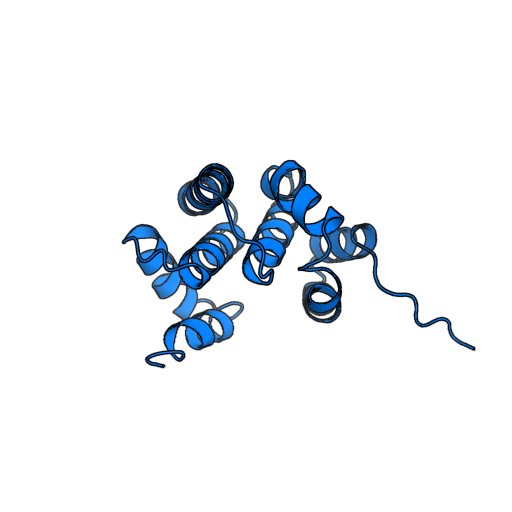 N N . ALA A 1 92 ? -3.987 1.313 1.681 1.00 98.81 92 ALA A N 1
ATOM 746 C CA . ALA A 1 92 ? -4.069 2.758 1.880 1.00 98.81 92 ALA A CA 1
ATOM 747 C C . ALA A 1 92 ? -4.697 3.113 3.241 1.00 98.81 92 ALA A C 1
ATOM 749 O O . ALA A 1 92 ? -4.170 3.966 3.963 1.00 98.81 92 ALA A O 1
ATOM 7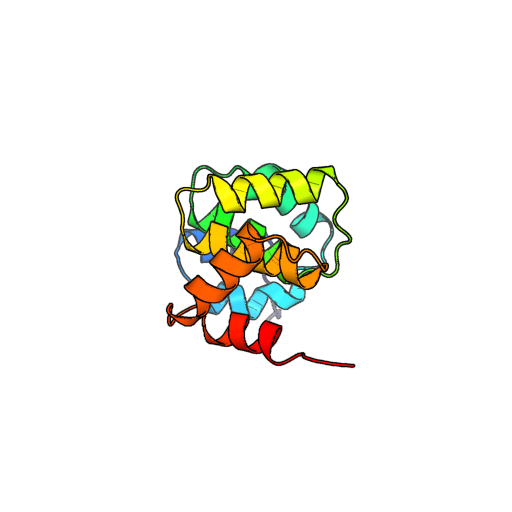50 N N . ALA A 1 93 ? -5.776 2.423 3.638 1.00 98.75 93 ALA A N 1
ATOM 751 C CA . ALA A 1 93 ? -6.367 2.582 4.966 1.00 98.75 93 ALA A CA 1
ATOM 752 C C . ALA A 1 93 ? -5.370 2.214 6.075 1.00 98.75 93 ALA A C 1
ATOM 754 O O . ALA A 1 93 ? -5.250 2.959 7.047 1.00 98.75 93 ALA A O 1
ATOM 755 N N . PHE A 1 94 ? -4.620 1.119 5.917 1.00 98.31 94 PHE A N 1
ATOM 756 C CA . PHE A 1 94 ? -3.639 0.651 6.901 1.00 98.31 94 PHE A CA 1
ATOM 757 C C . PHE A 1 94 ? -2.503 1.665 7.067 1.00 98.31 94 PHE A C 1
ATOM 759 O O . PHE A 1 94 ? -2.200 2.086 8.185 1.00 98.31 94 PHE A O 1
ATOM 766 N N . ALA A 1 95 ? -1.945 2.153 5.956 1.00 98.25 95 ALA A N 1
ATOM 767 C CA . ALA A 1 95 ? -0.883 3.153 5.946 1.00 98.25 95 ALA A CA 1
ATOM 768 C C . ALA A 1 95 ? -1.310 4.473 6.615 1.00 98.25 95 ALA A C 1
ATOM 770 O O . ALA A 1 95 ? -0.527 5.074 7.362 1.00 98.25 95 ALA A O 1
ATOM 771 N N . LEU A 1 96 ? -2.550 4.916 6.380 1.00 98.56 96 LEU A N 1
ATOM 772 C CA . LEU A 1 96 ? -3.142 6.092 7.025 1.00 98.56 96 LEU A CA 1
ATOM 773 C C . LEU A 1 96 ? -3.426 5.838 8.515 1.00 98.56 96 LEU A C 1
ATOM 775 O O . LEU A 1 96 ? -3.144 6.698 9.356 1.00 98.56 96 LEU A O 1
ATOM 779 N N . TYR A 1 97 ? -3.928 4.651 8.862 1.00 97.81 97 TYR A N 1
ATOM 780 C CA . TYR A 1 97 ? -4.214 4.255 10.238 1.00 97.81 97 TYR A CA 1
ATOM 781 C C . TYR A 1 97 ? -2.937 4.154 11.085 1.00 97.81 97 TYR A C 1
ATOM 783 O O . TYR A 1 97 ? -2.894 4.712 12.188 1.00 97.81 97 TYR A O 1
ATOM 791 N N . LYS A 1 98 ? -1.860 3.545 10.573 1.00 96.12 98 LYS A N 1
ATOM 792 C CA . LYS A 1 98 ? -0.536 3.520 11.229 1.00 96.12 98 LYS A CA 1
ATOM 793 C C . LYS A 1 98 ? -0.088 4.928 11.644 1.00 96.12 98 LYS A C 1
ATOM 795 O O . LYS A 1 98 ? 0.533 5.111 12.683 1.00 96.12 98 LYS A O 1
ATOM 800 N N . ARG A 1 99 ? -0.479 5.945 10.869 1.00 96.31 99 ARG A N 1
ATOM 801 C CA . ARG A 1 99 ? -0.104 7.358 11.049 1.00 96.31 99 ARG A CA 1
ATOM 802 C C . ARG A 1 99 ? -1.162 8.201 11.764 1.00 96.31 99 ARG A C 1
ATOM 804 O O . ARG A 1 99 ? -1.170 9.424 11.648 1.00 96.31 99 ARG A O 1
ATOM 811 N N . GLY A 1 100 ? -2.065 7.554 12.497 1.00 95.44 100 GLY A N 1
ATOM 812 C CA . GLY A 1 100 ? -3.037 8.225 13.363 1.00 95.44 100 GLY A CA 1
ATOM 813 C C . GLY A 1 100 ? -4.273 8.784 12.655 1.00 95.44 100 GLY A C 1
ATOM 814 O O . GLY A 1 100 ? -5.133 9.357 13.320 1.00 95.44 100 GLY A O 1
ATOM 815 N N . ASN A 1 101 ? -4.428 8.598 11.340 1.00 96.88 101 ASN A N 1
ATOM 816 C CA . ASN A 1 101 ? -5.673 8.975 10.678 1.00 96.88 101 ASN A CA 1
ATOM 817 C C . ASN A 1 101 ? -6.775 7.964 11.047 1.00 96.88 101 ASN A C 1
ATOM 819 O O . ASN A 1 101 ? -6.622 6.756 10.867 1.00 96.88 101 ASN A O 1
ATOM 823 N N . ARG A 1 102 ? -7.871 8.456 11.623 1.00 96.25 102 ARG A N 1
ATOM 824 C CA . ARG A 1 102 ? -9.038 7.666 12.052 1.00 96.25 102 ARG A CA 1
ATOM 825 C C . ARG A 1 102 ? -10.326 8.175 11.401 1.00 96.25 102 ARG A C 1
ATOM 827 O O . ARG A 1 102 ? -11.386 8.099 12.020 1.00 96.25 102 ARG A O 1
ATOM 834 N N . SER A 1 103 ? -10.242 8.737 10.192 1.00 97.75 103 SER A N 1
ATOM 835 C CA . SER A 1 103 ? -11.431 9.216 9.479 1.00 97.75 103 SER A CA 1
ATOM 836 C C . SER A 1 103 ? -12.468 8.091 9.309 1.00 97.75 103 SER A C 1
ATOM 838 O O . SER A 1 103 ? -12.103 6.907 9.323 1.00 97.75 103 SER A O 1
ATOM 840 N N . PRO A 1 104 ? -13.761 8.425 9.147 1.00 98.00 104 PRO A N 1
ATOM 841 C CA . PRO A 1 104 ? -14.803 7.428 8.918 1.00 98.00 104 PRO A CA 1
ATOM 842 C C . PRO A 1 104 ? -14.489 6.479 7.757 1.00 98.00 104 PRO A C 1
ATOM 844 O O . PRO A 1 104 ? -14.736 5.282 7.869 1.00 98.00 104 PRO A O 1
ATOM 847 N N . GLU A 1 105 ? -13.896 6.988 6.680 1.00 97.50 105 GLU A N 1
ATOM 848 C CA . GLU A 1 105 ? -13.520 6.225 5.488 1.00 97.50 105 GLU A CA 1
ATOM 849 C C . GLU A 1 105 ? -12.407 5.222 5.804 1.00 97.50 105 GLU A C 1
ATOM 851 O O . GLU A 1 105 ? -12.542 4.039 5.487 1.00 97.50 105 GLU A O 1
ATOM 856 N N . VAL A 1 106 ? -11.352 5.666 6.503 1.00 98.50 106 VAL A N 1
ATOM 857 C CA . VAL A 1 106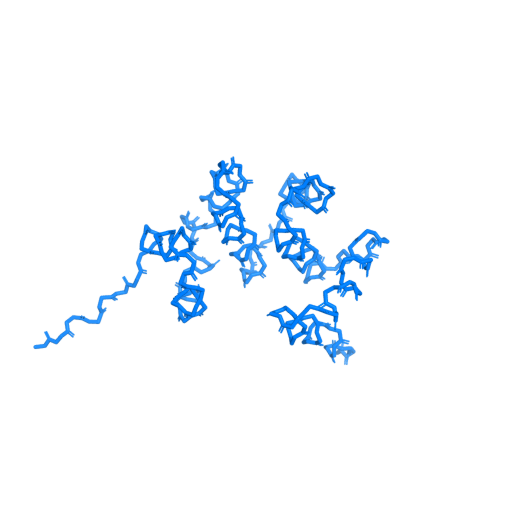 ? -10.267 4.786 6.964 1.00 98.50 106 VAL A CA 1
ATOM 858 C C . VAL A 1 106 ? -10.839 3.697 7.867 1.00 98.50 106 VAL A C 1
ATOM 860 O O . VAL A 1 106 ? -10.635 2.513 7.619 1.00 98.50 106 VAL A O 1
ATOM 863 N N . MET A 1 107 ? -11.621 4.073 8.882 1.00 98.06 107 MET A N 1
ATOM 864 C CA . MET A 1 107 ? -12.205 3.113 9.823 1.00 98.06 107 MET A CA 1
ATOM 865 C C . MET A 1 107 ? -13.203 2.159 9.162 1.00 98.06 107 MET A C 1
ATOM 867 O O . MET A 1 107 ? -13.320 1.014 9.596 1.00 98.06 107 MET A O 1
ATOM 871 N N . SER A 1 108 ? -13.923 2.608 8.133 1.00 97.75 108 SER A N 1
ATOM 872 C CA . SER A 1 108 ? -14.818 1.762 7.343 1.00 97.75 108 SER A CA 1
ATOM 873 C C . SER A 1 108 ? -14.029 0.664 6.634 1.00 97.75 108 SER A C 1
ATOM 875 O O . SER A 1 108 ? -14.344 -0.514 6.795 1.00 97.75 108 SER A O 1
ATOM 877 N N . LYS A 1 109 ? -12.933 1.022 5.952 1.00 98.12 109 LYS A N 1
ATOM 878 C CA . LYS A 1 109 ? -12.087 0.046 5.252 1.00 98.12 109 LYS A CA 1
ATOM 879 C C . LYS A 1 109 ? -11.306 -0.868 6.187 1.00 98.12 109 LYS A C 1
ATOM 881 O O . LYS A 1 109 ? -11.214 -2.055 5.901 1.00 98.12 109 LYS A O 1
ATOM 886 N N . MET A 1 110 ? -10.863 -0.373 7.345 1.00 98.06 110 MET A N 1
ATOM 887 C CA . MET A 1 110 ? -10.312 -1.226 8.408 1.00 98.06 110 MET A CA 1
ATOM 888 C C . MET A 1 110 ? -11.326 -2.293 8.858 1.00 98.06 110 MET A C 1
ATOM 890 O O . MET A 1 110 ? -10.977 -3.455 9.028 1.00 98.06 110 MET A O 1
ATOM 894 N N . LYS A 1 111 ? -12.601 -1.928 9.044 1.00 97.50 111 LYS A N 1
ATOM 895 C CA . LYS A 1 111 ? -13.639 -2.893 9.445 1.00 97.50 111 LYS A CA 1
ATOM 896 C C . LYS A 1 111 ? -13.978 -3.883 8.340 1.00 97.50 111 LYS A C 1
ATOM 898 O O . LYS A 1 111 ? -14.244 -5.037 8.640 1.00 97.50 111 LYS A O 1
ATOM 903 N N . GLU A 1 112 ? -13.996 -3.431 7.093 1.00 97.75 112 GLU A N 1
ATOM 904 C CA . GLU A 1 112 ? -14.231 -4.292 5.934 1.00 97.75 112 GLU A CA 1
ATOM 905 C C . GLU A 1 112 ? -13.126 -5.350 5.798 1.00 97.75 112 GLU A C 1
ATOM 907 O O . GLU A 1 112 ? -13.434 -6.529 5.663 1.00 97.75 112 GLU A O 1
ATOM 912 N N . ALA A 1 113 ? -11.862 -4.949 5.971 1.00 97.81 113 ALA A N 1
ATOM 913 C CA . ALA A 1 113 ? -10.703 -5.840 5.922 1.00 97.81 113 ALA A CA 1
ATOM 914 C C . ALA A 1 113 ? -10.716 -6.961 6.983 1.00 97.81 113 ALA A C 1
ATOM 916 O O . ALA A 1 113 ? -10.031 -7.962 6.819 1.00 97.81 113 ALA A O 1
ATOM 917 N N . LEU A 1 114 ? -11.503 -6.846 8.063 1.00 97.44 114 LEU A N 1
ATOM 918 C CA . LEU A 1 114 ? -11.656 -7.930 9.052 1.00 97.44 114 LEU A CA 1
ATOM 919 C C . LEU A 1 114 ? -12.391 -9.160 8.496 1.00 97.44 114 LEU A C 1
ATOM 921 O O . LEU A 1 114 ? -12.385 -10.214 9.136 1.00 97.44 114 LEU A O 1
ATOM 925 N N . PHE A 1 115 ? -13.055 -9.015 7.350 1.00 97.31 115 PHE A N 1
ATOM 926 C CA . PHE A 1 115 ? -13.808 -10.075 6.682 1.00 97.31 115 PHE A CA 1
ATOM 927 C C . PHE A 1 115 ? -13.094 -10.629 5.443 1.00 97.31 115 PHE A C 1
ATOM 929 O O . PHE A 1 115 ? -13.673 -11.457 4.746 1.00 97.31 115 PHE A O 1
ATOM 936 N N . ASP A 1 116 ? -11.867 -10.180 5.174 1.00 97.31 116 ASP A N 1
ATOM 937 C CA . ASP A 1 116 ? -11.039 -10.633 4.060 1.00 97.31 116 ASP A CA 1
ATOM 938 C C . ASP A 1 116 ? -9.882 -11.484 4.598 1.00 97.31 116 ASP A C 1
ATOM 940 O O . ASP A 1 116 ? -9.073 -11.001 5.389 1.00 97.31 116 ASP A O 1
ATOM 944 N N . ASP A 1 117 ? -9.825 -12.761 4.217 1.00 96.31 117 ASP A N 1
ATOM 945 C CA . ASP A 1 117 ? -8.891 -13.726 4.811 1.00 96.31 117 ASP A CA 1
ATOM 946 C C . ASP A 1 117 ? -7.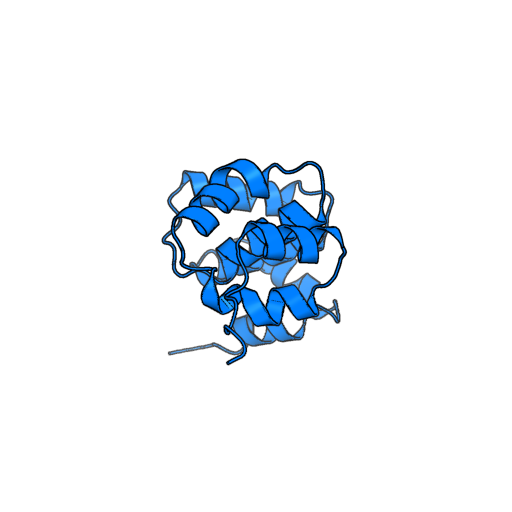412 -13.378 4.562 1.00 96.31 117 ASP A C 1
ATOM 948 O O . ASP A 1 117 ? -6.567 -13.725 5.392 1.00 96.31 117 ASP A O 1
ATOM 952 N N . ASP A 1 118 ? -7.095 -12.648 3.488 1.00 93.50 118 ASP A N 1
ATOM 953 C CA . ASP A 1 118 ? -5.713 -12.308 3.134 1.00 93.50 118 ASP A CA 1
ATOM 954 C C . ASP A 1 118 ? -5.165 -11.166 4.001 1.00 93.50 118 ASP A C 1
ATOM 956 O O . ASP A 1 118 ? -3.975 -11.126 4.321 1.00 93.50 118 ASP A O 1
ATOM 960 N N . VAL A 1 119 ? -6.025 -10.227 4.412 1.00 95.44 119 VAL A N 1
ATOM 961 C CA . VAL A 1 119 ? -5.609 -9.030 5.168 1.00 95.44 119 VAL A CA 1
ATOM 962 C C . VAL A 1 119 ? -6.133 -8.977 6.601 1.00 95.44 119 VAL A C 1
ATOM 964 O O . VAL A 1 119 ? -5.689 -8.128 7.381 1.00 95.44 119 VAL A O 1
ATOM 967 N N . LYS A 1 120 ? -7.026 -9.890 6.993 1.00 96.44 120 LYS A N 1
ATOM 968 C CA . LYS A 1 120 ? -7.635 -9.930 8.328 1.00 96.44 120 LYS A CA 1
ATOM 969 C C . LYS A 1 120 ? -6.601 -9.913 9.450 1.00 96.44 120 LYS A C 1
ATOM 971 O O . LYS A 1 120 ? -6.709 -9.099 10.363 1.00 96.44 120 LYS A O 1
ATOM 976 N N . ALA A 1 121 ? -5.578 -10.764 9.372 1.00 94.81 121 ALA A N 1
ATOM 977 C CA . ALA A 1 121 ? -4.547 -10.843 10.410 1.00 94.81 121 ALA A CA 1
ATOM 978 C C . ALA A 1 121 ? -3.775 -9.517 10.569 1.00 94.81 121 ALA A C 1
ATOM 980 O O . ALA A 1 121 ? -3.383 -9.139 11.675 1.00 94.81 121 ALA A O 1
ATOM 981 N N . ILE A 1 122 ? -3.598 -8.779 9.470 1.00 93.81 122 ILE A N 1
ATOM 982 C CA . ILE A 1 122 ? -2.901 -7.489 9.442 1.00 93.81 122 ILE A CA 1
ATOM 983 C C . ILE A 1 122 ? -3.737 -6.434 10.165 1.00 93.81 122 ILE A C 1
ATOM 985 O O . ILE A 1 122 ? -3.248 -5.752 11.071 1.00 93.81 122 ILE A O 1
ATOM 989 N N . VAL A 1 123 ? -5.022 -6.325 9.815 1.00 95.50 123 VAL A N 1
ATOM 990 C CA . VAL A 1 123 ? -5.914 -5.356 10.458 1.00 95.50 123 VAL A CA 1
ATOM 991 C C . VAL A 1 123 ? -6.188 -5.699 11.923 1.00 95.50 123 VAL A C 1
ATOM 993 O O . VAL A 1 123 ? -6.235 -4.794 12.756 1.00 95.50 123 VAL A O 1
ATOM 996 N N . GLU A 1 124 ? -6.280 -6.981 12.279 1.00 94.88 124 GLU A N 1
ATOM 997 C CA . GLU A 1 124 ? -6.318 -7.414 13.678 1.00 94.88 124 GLU A CA 1
ATOM 998 C C . GLU A 1 124 ? -5.072 -6.929 14.427 1.00 94.88 124 GLU A C 1
ATOM 1000 O O . GLU A 1 124 ? -5.210 -6.345 15.499 1.00 94.88 124 GLU A O 1
ATOM 1005 N N . GLY A 1 125 ? -3.879 -7.049 13.836 1.00 93.62 125 GLY A N 1
ATOM 1006 C CA . GLY A 1 125 ? -2.641 -6.502 14.396 1.00 93.62 125 GLY A CA 1
ATOM 1007 C C . GLY A 1 125 ? -2.734 -5.006 14.716 1.00 93.62 125 GLY A C 1
ATOM 1008 O O . GLY A 1 125 ? -2.402 -4.592 15.826 1.00 93.62 125 GLY A O 1
ATOM 1009 N N . TYR A 1 126 ? -3.260 -4.193 13.797 1.00 92.50 126 TYR A N 1
ATOM 1010 C CA . TYR A 1 126 ? -3.466 -2.756 14.030 1.00 92.50 126 TYR A CA 1
ATOM 1011 C C . TYR A 1 126 ? -4.521 -2.443 15.097 1.00 92.50 126 TYR A C 1
ATOM 1013 O O . TYR A 1 126 ? -4.399 -1.453 15.825 1.00 92.50 126 TYR A O 1
ATOM 1021 N N . LEU A 1 127 ? -5.591 -3.237 15.169 1.00 87.62 127 LEU A N 1
ATOM 1022 C CA . LEU A 1 127 ? -6.700 -3.008 16.095 1.00 87.62 127 LEU A CA 1
ATOM 1023 C C . LEU A 1 127 ? -6.445 -3.579 17.493 1.00 87.62 127 LEU A C 1
ATOM 1025 O O . LEU A 1 127 ? -7.088 -3.123 18.437 1.00 87.62 127 LEU A O 1
ATOM 1029 N N . LEU A 1 128 ? -5.542 -4.553 17.625 1.00 83.44 128 LEU A N 1
ATOM 1030 C CA . LEU A 1 128 ? -5.125 -5.158 18.893 1.00 83.44 128 LEU A CA 1
ATOM 1031 C C . LEU A 1 128 ? -4.000 -4.384 19.581 1.00 83.44 128 LEU A C 1
ATOM 1033 O O . LEU A 1 128 ? -3.853 -4.512 20.792 1.00 83.44 128 LEU A O 1
ATOM 1037 N N . GLN A 1 129 ? -3.269 -3.527 18.861 1.00 69.00 129 GLN A N 1
ATOM 1038 C CA . GLN A 1 129 ? -2.295 -2.580 19.428 1.00 69.00 129 GLN A CA 1
ATOM 1039 C C . GLN A 1 129 ? -2.953 -1.452 20.260 1.00 69.00 129 GLN A C 1
ATOM 1041 O O . GLN A 1 129 ? -2.440 -0.336 20.320 1.00 69.00 129 GLN A O 1
ATOM 1046 N N . LYS A 1 130 ? -4.105 -1.709 20.899 1.00 48.78 130 LYS A N 1
ATOM 1047 C CA . LYS A 1 130 ? -4.733 -0.753 21.813 1.00 48.78 130 LYS A CA 1
ATOM 1048 C C . LYS A 1 130 ? -3.834 -0.524 23.024 1.00 48.78 130 LYS A C 1
ATOM 1050 O O . LYS A 1 130 ? -3.479 -1.470 23.717 1.00 48.78 130 LYS A O 1
ATOM 1055 N N . ASP A 1 131 ? -3.589 0.756 23.269 1.00 44.56 131 ASP A N 1
ATOM 1056 C CA . ASP A 1 131 ? -3.189 1.344 24.544 1.00 44.56 131 ASP A CA 1
ATOM 1057 C C . ASP A 1 131 ? -1.767 0.993 25.024 1.00 44.56 131 ASP A C 1
ATOM 1059 O O . ASP A 1 131 ? -1.554 0.123 25.869 1.00 44.56 131 ASP A O 1
ATOM 1063 N N . GLY A 1 132 ? -0.797 1.754 24.506 1.00 40.50 132 GLY A N 1
ATOM 1064 C CA . GLY A 1 132 ? 0.432 2.123 25.215 1.00 40.50 132 GLY A CA 1
ATOM 1065 C C . GLY A 1 132 ? 0.384 3.595 25.600 1.00 40.50 132 GLY A C 1
ATOM 1066 O O . GLY A 1 132 ? -0.046 4.393 24.735 1.00 40.50 132 GLY A O 1
#

Radius of gyration: 14.51 Å; chains: 1; bounding box: 45×35×40 Å